Protein AF-A0AAU9TNS0-F1 (afdb_monomer_lite)

Secondary structure (DSSP, 8-state):
---------------GGGGTTS-----TTSGGG-HHHHHHHS-----HHHHHHHHHHH---B--S-EEEEEETTEEEEEESSB-HHHHHHHHHHHHHHH-S-HHHHHHTS-HHHHHHHHHHHHHTTB---S---SSPPPTT-B-HHHHHHHTGGG--

Organism: Euphydryas editha (NCBI:txid104508)

Radius of gyration: 22.91 Å; chains: 1; bounding box: 41×32×72 Å

Sequence (157 aa):
MYVCISISLVLGEVDEATREVFGLTLDERQWASVPAIANCVAYQGFDPLRVLAEFMRRGVTQPSETYKTVTIGDSTMEVCEGTEPKSDLLFLLTVFITRGNNVAKILLKCDTAVRDIISRKCSQYGISTSDKQRAGPLGPSVITLARLSQAFAPATA

InterPro domains:
  IPR009522 Nucleocapsid, Phlebovirus/Tenuivirus [PF05733] (19-156)

Foldseek 3Di:
DDDDDDPDDDPDDDDPVVVVVPPPPCPPDCCVVDVVNCVVPPPPAADLVLQVVLLVVLLPFPDDPDWDWDDDANDIDIAGPTRDSVSLLVLLLVCCVRPNFQLVVSLVPDDPVSSVSSVVSCVSSVADNDPDPDPDGDPRNHHTSVSSCVSCVVVVD

pLDDT: mean 70.68, std 19.91, range [26.5, 91.06]

Structure (mmCIF, N/CA/C/O backbone):
data_AF-A0AAU9TNS0-F1
#
_entry.id   AF-A0AAU9TNS0-F1
#
loop_
_atom_site.group_PDB
_atom_site.id
_atom_site.type_symbol
_atom_site.label_atom_id
_atom_site.label_alt_id
_atom_site.label_comp_id
_atom_site.label_asym_id
_atom_site.label_entity_id
_atom_site.label_seq_id
_atom_site.pdbx_PDB_ins_code
_atom_site.Cartn_x
_atom_site.Cartn_y
_atom_site.Cartn_z
_atom_site.occupancy
_atom_site.B_iso_or_equiv
_atom_site.auth_seq_id
_atom_site.auth_comp_id
_atom_site.auth_asym_id
_atom_site.auth_atom_id
_atom_site.pdbx_PDB_model_num
ATOM 1 N N . MET A 1 1 ? 10.970 17.932 -20.988 1.00 30.14 1 MET A N 1
ATOM 2 C CA . MET A 1 1 ? 9.790 17.908 -21.878 1.00 30.14 1 MET A CA 1
ATOM 3 C C . MET A 1 1 ? 10.001 16.740 -22.828 1.00 30.14 1 MET A C 1
ATOM 5 O O . MET A 1 1 ? 10.902 16.827 -23.646 1.00 30.14 1 MET A O 1
ATOM 9 N N . TYR A 1 2 ? 9.319 15.607 -22.639 1.00 30.59 2 TYR A N 1
ATOM 10 C CA . TYR A 1 2 ? 9.522 14.430 -23.494 1.00 30.59 2 TYR A CA 1
ATOM 11 C C . TYR A 1 2 ? 8.391 14.351 -24.515 1.00 30.59 2 TYR A C 1
ATOM 13 O O . TYR A 1 2 ? 7.223 14.238 -24.148 1.00 30.59 2 TYR A O 1
ATOM 21 N N . VAL A 1 3 ? 8.760 14.477 -25.787 1.00 26.50 3 VAL A N 1
ATOM 22 C CA . VAL A 1 3 ? 7.861 14.367 -26.936 1.00 26.50 3 VAL A CA 1
ATOM 23 C C . VAL A 1 3 ? 7.603 12.883 -27.185 1.00 26.50 3 VAL A C 1
ATOM 25 O O . VAL A 1 3 ? 8.532 12.118 -27.433 1.00 26.50 3 VAL A O 1
ATOM 28 N N . CYS A 1 4 ? 6.342 12.469 -27.088 1.00 27.00 4 CYS A N 1
ATOM 29 C CA . CYS A 1 4 ? 5.906 11.132 -27.472 1.00 27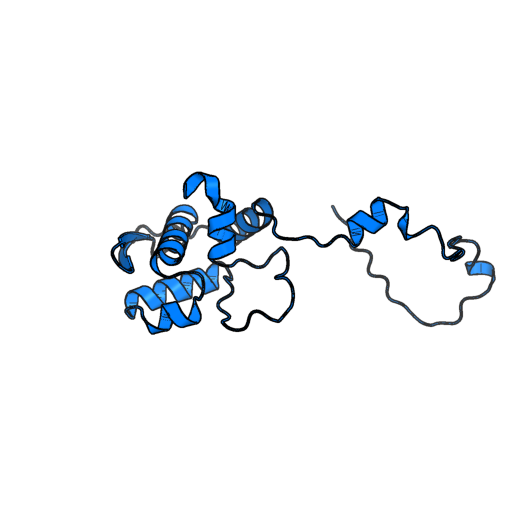.00 4 CYS A CA 1
ATOM 30 C C . CYS A 1 4 ? 5.703 11.120 -28.992 1.00 27.00 4 CYS A C 1
ATOM 32 O O . CYS A 1 4 ? 4.752 11.716 -29.494 1.00 27.00 4 CYS A O 1
ATOM 34 N N . ILE A 1 5 ? 6.613 10.486 -29.733 1.00 34.12 5 ILE A N 1
ATOM 35 C CA . ILE A 1 5 ? 6.441 10.281 -31.174 1.00 34.12 5 ILE A CA 1
ATOM 36 C C . ILE A 1 5 ? 5.482 9.100 -31.351 1.00 34.12 5 ILE A C 1
ATOM 38 O O . ILE A 1 5 ? 5.840 7.953 -31.094 1.00 34.12 5 ILE A O 1
ATOM 42 N N . SER A 1 6 ? 4.248 9.389 -31.764 1.00 31.61 6 SER A N 1
ATOM 43 C CA . SER A 1 6 ? 3.282 8.373 -32.189 1.00 31.61 6 SER A CA 1
ATOM 44 C C . SER A 1 6 ? 3.528 8.058 -33.663 1.00 31.61 6 SER A C 1
ATOM 46 O O . SER A 1 6 ? 3.165 8.848 -34.531 1.00 31.61 6 SER A O 1
ATOM 48 N N . ILE A 1 7 ? 4.158 6.921 -33.959 1.00 41.69 7 ILE A N 1
ATOM 49 C CA . ILE A 1 7 ? 4.277 6.430 -35.337 1.00 41.69 7 ILE A CA 1
ATOM 50 C C . ILE A 1 7 ? 2.916 5.848 -35.730 1.00 41.69 7 ILE A C 1
ATOM 52 O O . ILE A 1 7 ? 2.568 4.731 -35.353 1.00 41.69 7 ILE A O 1
ATOM 56 N N . SER A 1 8 ? 2.124 6.635 -36.458 1.00 35.03 8 SER A N 1
ATOM 57 C CA . SER A 1 8 ? 0.941 6.138 -37.161 1.00 35.03 8 SER A CA 1
ATOM 58 C C . SER A 1 8 ? 1.407 5.524 -38.477 1.00 35.03 8 SER A C 1
ATOM 60 O O . SER A 1 8 ? 1.842 6.240 -39.375 1.00 35.03 8 SER A O 1
ATOM 62 N N . LEU A 1 9 ? 1.367 4.195 -38.574 1.00 37.00 9 LEU A N 1
ATOM 63 C CA . LEU A 1 9 ? 1.713 3.468 -39.792 1.00 37.00 9 LEU A CA 1
ATOM 64 C C . LEU A 1 9 ? 0.560 3.616 -40.802 1.00 37.00 9 LEU A C 1
ATOM 66 O O . LEU A 1 9 ? -0.388 2.834 -40.796 1.00 37.00 9 LEU A O 1
ATOM 70 N N . VAL A 1 10 ? 0.607 4.656 -41.636 1.00 36.97 10 VAL A N 1
ATOM 71 C CA . VAL A 1 10 ? -0.271 4.781 -42.807 1.00 36.97 10 VAL A CA 1
ATOM 72 C C . VAL A 1 10 ? 0.359 3.964 -43.933 1.00 36.97 10 VAL A C 1
ATOM 74 O O . VAL A 1 10 ? 1.407 4.329 -44.458 1.00 36.97 10 VAL A O 1
ATOM 77 N N . LEU A 1 11 ? -0.262 2.834 -44.280 1.00 40.28 11 LEU A N 1
ATOM 78 C CA . LEU A 1 11 ? 0.072 2.046 -45.469 1.00 40.28 11 LEU A CA 1
ATOM 79 C C . LEU A 1 11 ? -0.456 2.780 -46.710 1.00 40.28 11 LEU A C 1
ATOM 81 O O . LEU A 1 11 ? -1.557 2.511 -47.181 1.00 40.28 11 LEU A O 1
ATOM 85 N N . GLY A 1 12 ? 0.317 3.748 -47.194 1.00 36.00 12 GLY A N 1
ATOM 86 C CA . GLY A 1 12 ? 0.167 4.352 -48.515 1.00 36.00 12 GLY A CA 1
ATOM 87 C C . GLY A 1 12 ? 1.484 4.195 -49.264 1.00 36.00 12 GLY A C 1
ATOM 88 O O . GLY A 1 12 ? 2.537 4.431 -48.678 1.00 36.00 12 GLY A O 1
ATOM 89 N N . GLU A 1 13 ? 1.417 3.725 -50.508 1.00 45.97 13 GLU A N 1
ATOM 90 C CA . GLU A 1 13 ? 2.555 3.429 -51.387 1.00 45.97 13 GLU A CA 1
ATOM 91 C C . GLU A 1 13 ? 3.613 4.545 -51.350 1.00 45.97 13 GLU A C 1
ATOM 93 O O . GLU A 1 13 ? 3.339 5.695 -51.692 1.00 45.97 13 GLU A O 1
ATOM 98 N N . VAL A 1 14 ? 4.819 4.209 -50.884 1.00 44.34 14 VAL A N 1
ATOM 99 C CA . VAL A 1 14 ? 5.923 5.163 -50.742 1.00 44.34 14 VAL A CA 1
ATOM 100 C C . VAL A 1 14 ? 6.766 5.128 -52.014 1.00 44.34 14 VAL A C 1
ATOM 102 O O . VAL A 1 14 ? 7.438 4.135 -52.289 1.00 44.34 14 VAL A O 1
ATOM 105 N N . ASP A 1 15 ? 6.709 6.230 -52.761 1.00 43.44 15 ASP A N 1
ATOM 106 C CA . ASP A 1 15 ? 7.542 6.548 -53.922 1.00 43.44 15 ASP A CA 1
ATOM 107 C C . ASP A 1 15 ? 9.042 6.466 -53.578 1.00 43.44 15 ASP A C 1
ATOM 109 O O . ASP A 1 15 ? 9.479 6.857 -52.487 1.00 43.44 15 ASP A O 1
ATOM 113 N N . GLU A 1 16 ? 9.827 5.945 -54.520 1.00 43.41 16 GLU A N 1
ATOM 114 C CA . GLU A 1 16 ? 11.218 5.503 -54.367 1.00 43.41 16 GLU A CA 1
ATOM 115 C C . GLU A 1 16 ? 12.168 6.660 -53.991 1.00 43.41 16 GLU A C 1
ATOM 117 O O . GLU A 1 16 ? 13.176 6.446 -53.317 1.00 43.41 16 GLU A O 1
ATOM 122 N N . ALA A 1 17 ? 11.774 7.906 -54.279 1.00 44.97 17 ALA A N 1
ATOM 123 C CA . ALA A 1 17 ? 12.472 9.125 -53.864 1.00 44.97 17 ALA A CA 1
ATOM 124 C C . ALA A 1 17 ? 12.400 9.414 -52.346 1.00 44.97 17 ALA A C 1
ATOM 126 O O . ALA A 1 17 ? 13.257 10.104 -51.796 1.00 44.97 17 ALA A O 1
ATOM 127 N N . THR A 1 18 ? 11.419 8.858 -51.626 1.00 45.69 18 THR A N 1
ATOM 128 C CA . THR A 1 18 ? 11.277 9.037 -50.163 1.00 45.69 18 THR A CA 1
ATOM 129 C C . THR A 1 18 ? 12.184 8.090 -49.368 1.00 45.69 18 THR A C 1
ATOM 131 O O . THR A 1 18 ? 12.346 8.227 -48.152 1.00 45.69 18 THR A O 1
ATOM 134 N N . ARG A 1 19 ? 12.782 7.107 -50.051 1.00 40.78 19 ARG A N 1
ATOM 135 C CA . ARG A 1 19 ? 13.572 6.029 -49.451 1.00 40.78 19 ARG A CA 1
ATOM 136 C C . ARG A 1 19 ? 14.975 6.476 -49.025 1.00 40.78 19 ARG A C 1
ATOM 138 O O . ARG A 1 19 ? 15.555 5.851 -48.147 1.00 40.78 19 ARG A O 1
ATOM 145 N N . GLU A 1 20 ? 15.487 7.582 -49.569 1.00 37.97 20 GLU A N 1
ATOM 146 C CA . GLU A 1 20 ? 16.807 8.125 -49.202 1.00 37.97 20 GLU A CA 1
ATOM 147 C C . GLU A 1 20 ? 16.799 8.995 -47.932 1.00 37.97 20 GLU A C 1
ATOM 149 O O . GLU A 1 20 ? 17.831 9.129 -47.279 1.00 37.97 20 GLU A O 1
ATOM 154 N N . VAL A 1 21 ? 15.649 9.541 -47.512 1.00 44.16 21 VAL A N 1
ATOM 155 C CA . VAL A 1 21 ? 15.564 10.342 -46.268 1.00 44.16 21 VAL A CA 1
ATOM 156 C C . VAL A 1 21 ? 15.471 9.446 -45.026 1.00 44.16 21 VAL A C 1
ATOM 158 O O . VAL A 1 21 ? 15.934 9.811 -43.947 1.00 44.16 21 VAL A O 1
ATOM 161 N N . PHE A 1 22 ? 14.951 8.229 -45.187 1.00 40.50 22 PHE A N 1
ATOM 162 C CA . PHE A 1 22 ? 14.957 7.186 -44.165 1.00 40.50 22 PHE A CA 1
ATOM 163 C C . PHE A 1 22 ? 15.978 6.115 -44.539 1.00 40.50 22 PHE A C 1
ATOM 165 O O . PHE A 1 22 ? 15.620 4.976 -44.827 1.00 40.50 22 PHE A O 1
ATOM 172 N N . GLY A 1 23 ? 17.261 6.484 -44.512 1.00 38.19 23 GLY A N 1
ATOM 173 C CA . GLY A 1 23 ? 18.402 5.569 -44.611 1.00 38.19 23 GLY A CA 1
ATOM 174 C C . GLY A 1 23 ? 18.511 4.607 -43.419 1.00 38.19 23 GLY A C 1
ATOM 175 O O . GLY A 1 23 ? 19.546 4.520 -42.770 1.00 38.19 23 GLY A O 1
ATOM 176 N N . LEU A 1 24 ? 17.429 3.896 -43.109 1.00 39.03 24 LEU A N 1
ATOM 177 C CA . LEU A 1 24 ? 17.416 2.678 -42.317 1.00 39.03 24 LEU A CA 1
ATOM 178 C C . LEU A 1 24 ? 17.196 1.533 -43.302 1.00 39.03 24 LEU A C 1
ATOM 180 O O . LEU A 1 24 ? 16.133 0.916 -43.363 1.00 39.03 24 LEU A O 1
ATOM 184 N N . THR A 1 25 ? 18.217 1.265 -44.110 1.00 41.06 25 THR A N 1
ATOM 185 C CA . THR A 1 25 ? 18.372 -0.051 -44.716 1.00 41.06 25 THR A CA 1
ATOM 186 C C . THR A 1 25 ? 18.424 -1.052 -43.565 1.00 41.06 25 THR A C 1
ATOM 188 O O . THR A 1 25 ? 19.340 -1.042 -42.743 1.00 41.06 25 THR A O 1
ATOM 191 N N . LEU A 1 26 ? 17.364 -1.853 -43.455 1.00 43.78 26 LEU A N 1
ATOM 192 C CA . LEU A 1 26 ? 17.229 -2.984 -42.541 1.00 43.78 26 LEU A CA 1
ATOM 193 C C . LEU A 1 26 ? 18.263 -4.050 -42.922 1.00 43.78 26 LEU A C 1
ATOM 195 O O . LEU A 1 26 ? 17.935 -5.066 -43.521 1.00 43.78 26 LEU A O 1
ATOM 199 N N . ASP A 1 27 ? 19.527 -3.793 -42.606 1.00 46.88 27 ASP A N 1
ATOM 200 C CA . ASP A 1 27 ? 20.556 -4.819 -42.591 1.00 46.88 27 ASP A CA 1
ATOM 201 C C . ASP A 1 27 ? 20.449 -5.530 -41.229 1.00 46.88 27 ASP A C 1
ATOM 203 O O . ASP A 1 27 ? 20.721 -4.972 -40.159 1.00 46.88 27 ASP A O 1
ATOM 207 N N . GLU A 1 28 ? 19.904 -6.744 -41.258 1.00 50.00 28 GLU A N 1
ATOM 208 C CA . GLU A 1 28 ? 19.261 -7.466 -40.148 1.00 50.00 28 GLU A CA 1
ATOM 209 C C . GLU A 1 28 ? 20.204 -7.969 -39.030 1.00 50.00 28 GLU A C 1
ATOM 211 O O . GLU A 1 28 ? 19.890 -8.931 -38.331 1.00 50.00 28 GLU A O 1
ATOM 216 N N . ARG A 1 29 ? 21.372 -7.353 -38.796 1.00 45.75 29 ARG A N 1
ATOM 217 C CA . ARG A 1 29 ? 22.349 -7.862 -37.803 1.00 45.75 29 ARG A CA 1
ATOM 218 C C . ARG A 1 29 ? 22.849 -6.886 -36.739 1.00 45.75 29 ARG A C 1
ATOM 220 O O . ARG A 1 29 ? 23.585 -7.321 -35.860 1.00 45.75 29 ARG A O 1
ATOM 227 N N . GLN A 1 30 ? 22.442 -5.614 -36.742 1.00 47.81 30 GLN A N 1
ATOM 228 C CA . GLN A 1 30 ? 22.995 -4.614 -35.802 1.00 47.81 30 GLN A CA 1
ATOM 229 C C . GLN A 1 30 ? 22.003 -4.024 -34.786 1.00 47.81 30 GLN A C 1
ATOM 231 O O . GLN A 1 30 ? 22.399 -3.276 -33.894 1.00 47.81 30 GLN A O 1
ATOM 236 N N . TRP A 1 31 ? 20.721 -4.394 -34.837 1.00 45.06 31 TRP A N 1
ATOM 237 C CA . TRP A 1 31 ? 19.718 -3.856 -33.906 1.00 45.06 31 TRP A CA 1
ATOM 238 C C . TRP A 1 31 ? 19.953 -4.299 -32.454 1.00 45.06 31 TRP A C 1
ATOM 240 O O . TRP A 1 31 ? 19.711 -3.535 -31.521 1.00 45.06 31 TRP A O 1
ATOM 250 N N . ALA A 1 32 ? 20.493 -5.506 -32.259 1.00 49.66 32 ALA A N 1
ATOM 251 C CA . ALA A 1 32 ? 20.810 -6.046 -30.938 1.00 49.66 32 ALA A CA 1
ATOM 252 C C . ALA A 1 32 ? 22.011 -5.355 -30.256 1.00 49.66 32 ALA A C 1
ATOM 254 O O . ALA A 1 32 ? 22.159 -5.465 -29.042 1.00 49.66 32 ALA A O 1
ATOM 255 N N . SER A 1 33 ? 22.859 -4.636 -31.006 1.00 50.84 33 SER A N 1
ATOM 256 C CA . SER A 1 33 ? 24.078 -3.994 -30.490 1.00 50.84 33 SER A CA 1
ATOM 257 C C . SER A 1 33 ? 23.931 -2.501 -30.201 1.00 50.84 33 SER A C 1
ATOM 259 O O . SER A 1 33 ? 24.929 -1.861 -29.889 1.00 50.84 33 SER A O 1
ATOM 261 N N . VAL A 1 34 ? 22.725 -1.926 -30.298 1.00 56.38 34 VAL A N 1
ATOM 262 C CA . VAL A 1 34 ? 22.479 -0.517 -29.957 1.00 56.38 34 VAL A CA 1
ATOM 263 C C . VAL A 1 34 ? 22.012 -0.439 -28.498 1.00 56.38 34 VAL A C 1
ATOM 265 O O . VAL A 1 34 ? 20.849 -0.745 -28.219 1.00 56.38 34 VAL A O 1
ATOM 268 N N . PRO A 1 35 ? 22.854 0.010 -27.545 1.00 56.88 35 PRO A N 1
ATOM 269 C CA . PRO A 1 35 ? 22.480 0.081 -26.130 1.00 56.88 35 PRO A CA 1
ATOM 270 C C . PRO A 1 35 ? 21.241 0.952 -25.884 1.00 56.88 35 PRO A C 1
ATOM 272 O O . PRO A 1 35 ? 20.494 0.715 -24.941 1.00 56.88 35 PRO A O 1
ATOM 275 N N . ALA A 1 36 ? 20.980 1.932 -26.757 1.00 54.19 36 ALA A N 1
ATOM 276 C CA . ALA A 1 36 ? 19.774 2.753 -26.703 1.00 54.19 36 ALA A CA 1
ATOM 277 C C . ALA A 1 36 ? 18.497 1.941 -26.981 1.00 54.19 36 ALA A C 1
ATOM 279 O O . ALA A 1 36 ? 17.524 2.093 -26.253 1.00 54.19 36 ALA A O 1
ATOM 280 N N . ILE A 1 37 ? 18.509 1.031 -27.962 1.00 55.53 37 ILE A N 1
ATOM 281 C CA . ILE A 1 37 ? 17.357 0.171 -28.272 1.00 55.53 37 ILE A CA 1
ATOM 282 C C . ILE A 1 37 ? 17.166 -0.854 -27.158 1.00 55.53 37 ILE A C 1
ATOM 284 O O . ILE A 1 37 ? 16.048 -1.013 -26.676 1.00 55.53 37 ILE A O 1
ATOM 288 N N . ALA A 1 38 ? 18.257 -1.471 -26.688 1.00 54.25 38 ALA A N 1
ATOM 289 C CA . ALA A 1 38 ? 18.228 -2.371 -25.539 1.00 54.25 38 ALA A CA 1
ATOM 290 C C . ALA A 1 38 ? 17.637 -1.685 -24.294 1.00 54.25 38 ALA A C 1
ATOM 292 O O . ALA A 1 38 ? 16.797 -2.276 -23.630 1.00 54.25 38 ALA A O 1
ATOM 293 N N . ASN A 1 39 ? 17.979 -0.419 -24.027 1.00 56.91 39 ASN A N 1
ATOM 294 C CA . ASN A 1 39 ? 17.372 0.373 -22.951 1.00 56.91 39 ASN A CA 1
ATOM 295 C C . ASN A 1 39 ? 15.895 0.729 -23.209 1.00 56.91 39 ASN A C 1
ATOM 297 O O . ASN A 1 39 ? 15.118 0.811 -22.260 1.00 56.91 39 ASN A O 1
ATOM 301 N N . CYS A 1 40 ? 15.487 0.928 -24.466 1.00 49.44 40 CYS A N 1
ATOM 302 C CA . CYS A 1 40 ? 14.093 1.211 -24.826 1.00 49.44 40 CYS A CA 1
ATOM 303 C C . CYS A 1 40 ? 13.174 -0.013 -24.706 1.00 49.44 40 CYS A C 1
ATOM 305 O O . CYS A 1 40 ? 11.997 0.152 -24.392 1.00 49.44 40 CYS A O 1
ATOM 307 N N . VAL A 1 41 ? 13.692 -1.222 -24.948 1.00 53.88 41 VAL A N 1
ATOM 308 C CA . VAL A 1 41 ? 12.926 -2.483 -24.863 1.00 53.88 41 VAL A CA 1
ATOM 309 C C . VAL A 1 41 ? 13.219 -3.284 -23.595 1.00 53.88 41 VAL A C 1
ATOM 311 O O . VAL A 1 41 ? 12.615 -4.337 -23.379 1.00 53.88 41 VAL A O 1
ATOM 314 N N . ALA A 1 42 ? 14.138 -2.804 -22.752 1.00 56.53 42 ALA A N 1
ATOM 315 C CA . ALA A 1 42 ? 14.474 -3.440 -21.490 1.00 56.53 42 ALA A CA 1
ATOM 316 C C . ALA A 1 42 ? 13.222 -3.584 -20.628 1.00 56.53 42 ALA A C 1
ATOM 318 O O . ALA A 1 42 ? 12.421 -2.657 -20.475 1.00 56.53 42 ALA A O 1
ATOM 319 N N . TYR A 1 43 ? 13.086 -4.756 -20.012 1.00 60.16 43 TYR A N 1
ATOM 320 C CA . TYR A 1 43 ? 12.067 -4.980 -19.006 1.00 60.16 43 TYR A CA 1
ATOM 321 C C . TYR A 1 43 ? 12.287 -4.010 -17.837 1.00 60.16 43 TYR A C 1
ATOM 323 O O . TYR A 1 43 ? 13.181 -4.190 -17.010 1.00 60.16 43 TYR A O 1
ATOM 331 N N . GLN A 1 44 ? 11.460 -2.968 -17.770 1.00 63.28 44 GLN A N 1
ATOM 332 C CA . GLN A 1 44 ? 11.395 -2.078 -16.618 1.00 63.28 44 GLN A CA 1
ATOM 333 C C . GLN A 1 44 ? 10.657 -2.820 -15.505 1.00 63.28 44 GLN A C 1
ATOM 335 O O . GLN A 1 44 ? 9.426 -2.849 -15.463 1.00 63.28 44 GLN A O 1
ATOM 340 N N . GLY A 1 45 ? 11.433 -3.492 -14.655 1.00 68.50 45 GLY A N 1
ATOM 341 C CA . GLY A 1 45 ? 10.936 -4.215 -13.494 1.00 68.50 45 GLY A CA 1
ATOM 342 C C . GLY A 1 45 ? 10.360 -3.299 -12.411 1.00 68.50 45 GLY A C 1
ATOM 343 O O . GLY A 1 45 ? 9.823 -2.221 -12.666 1.00 68.50 45 GLY A O 1
ATOM 344 N N . PHE A 1 46 ? 10.433 -3.755 -11.164 1.00 77.69 46 PHE A N 1
ATOM 345 C CA . PHE A 1 46 ? 10.033 -2.941 -10.022 1.00 77.69 46 PHE A CA 1
ATOM 346 C C . PHE A 1 46 ? 11.018 -1.781 -9.814 1.00 77.69 46 PHE A C 1
ATOM 348 O O . PHE A 1 46 ? 12.218 -2.006 -9.697 1.00 77.69 46 PHE A O 1
ATOM 355 N N . ASP A 1 47 ? 10.486 -0.561 -9.734 1.00 80.50 47 ASP A N 1
ATOM 356 C CA . ASP A 1 47 ? 11.222 0.651 -9.377 1.00 80.50 47 ASP A CA 1
ATOM 357 C C . ASP A 1 47 ? 10.617 1.231 -8.079 1.00 80.50 47 ASP A C 1
ATOM 359 O O . ASP A 1 47 ? 9.486 1.738 -8.106 1.00 80.50 47 ASP A O 1
ATOM 363 N N . PRO A 1 48 ? 11.324 1.143 -6.934 1.00 79.31 48 PRO A N 1
ATOM 364 C CA . PRO A 1 48 ? 10.807 1.596 -5.644 1.00 79.31 48 PRO A CA 1
ATOM 365 C C . PRO A 1 48 ? 10.572 3.109 -5.601 1.00 79.31 48 PRO A C 1
ATOM 367 O O . PRO A 1 48 ? 9.592 3.554 -5.000 1.00 79.31 48 PRO A O 1
ATOM 370 N N . LEU A 1 49 ? 11.413 3.902 -6.276 1.00 82.50 49 LEU A N 1
ATOM 371 C CA . LEU A 1 49 ? 11.273 5.358 -6.313 1.00 82.50 49 LEU A CA 1
ATOM 372 C C . LEU A 1 49 ? 10.029 5.755 -7.099 1.00 82.50 49 LEU A C 1
ATOM 374 O O . LEU A 1 49 ? 9.286 6.638 -6.676 1.00 82.50 49 LEU A O 1
ATOM 378 N N . ARG A 1 50 ? 9.755 5.067 -8.211 1.00 84.06 50 ARG A N 1
ATOM 379 C CA . ARG A 1 50 ? 8.554 5.314 -9.015 1.00 84.06 50 ARG A CA 1
ATOM 380 C C . ARG A 1 50 ? 7.273 4.938 -8.278 1.00 84.06 50 ARG A C 1
ATOM 382 O O . ARG A 1 50 ? 6.287 5.666 -8.375 1.00 84.06 50 ARG A O 1
ATOM 389 N N . VAL A 1 51 ? 7.276 3.833 -7.531 1.00 84.19 51 VAL A N 1
ATOM 390 C CA . VAL A 1 51 ? 6.124 3.430 -6.707 1.00 84.19 51 VAL A CA 1
ATOM 391 C C . VAL A 1 51 ? 5.870 4.440 -5.591 1.00 84.19 51 VAL A C 1
ATOM 393 O O . VAL A 1 51 ? 4.724 4.847 -5.400 1.00 84.19 51 VAL A O 1
ATOM 396 N N . LEU A 1 52 ? 6.920 4.894 -4.902 1.00 84.69 52 LEU A N 1
ATOM 397 C CA . LEU A 1 52 ? 6.806 5.920 -3.869 1.0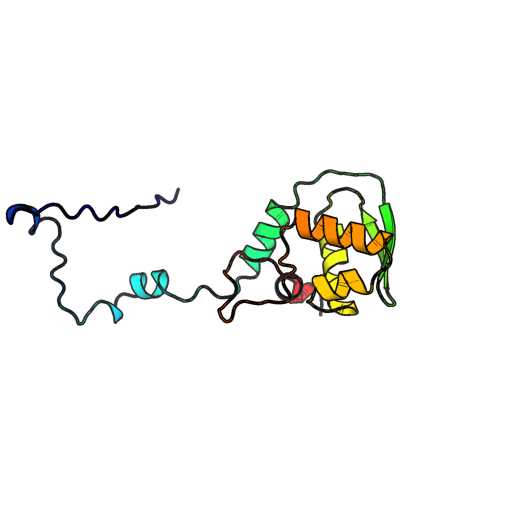0 84.69 52 LEU A CA 1
ATOM 398 C C . LEU A 1 52 ? 6.336 7.264 -4.443 1.00 84.69 52 LEU A C 1
ATOM 400 O O . LEU A 1 52 ? 5.415 7.876 -3.907 1.00 84.69 52 LEU A O 1
ATOM 404 N N . ALA A 1 53 ? 6.919 7.708 -5.555 1.00 84.94 53 ALA A N 1
ATOM 405 C CA . ALA A 1 53 ? 6.514 8.942 -6.217 1.00 84.94 53 ALA A CA 1
ATOM 406 C C . ALA A 1 53 ? 5.036 8.898 -6.627 1.00 84.94 53 ALA A C 1
ATOM 408 O O . ALA A 1 53 ? 4.303 9.852 -6.383 1.00 84.94 53 ALA A O 1
ATOM 409 N N . GLU A 1 54 ? 4.572 7.777 -7.186 1.00 87.50 54 GLU A N 1
ATOM 410 C CA . GLU A 1 54 ? 3.168 7.604 -7.560 1.00 87.50 54 GLU A CA 1
ATOM 411 C C . GLU A 1 54 ? 2.241 7.549 -6.335 1.00 87.50 54 GLU A C 1
ATOM 413 O O . GLU A 1 54 ? 1.150 8.119 -6.373 1.00 87.50 54 GLU A O 1
ATOM 418 N N . PHE A 1 55 ? 2.676 6.926 -5.235 1.00 87.56 55 PHE A N 1
ATOM 419 C CA . PHE A 1 55 ? 1.947 6.935 -3.966 1.00 87.56 55 PHE A CA 1
ATOM 420 C C . PHE A 1 55 ? 1.774 8.364 -3.436 1.00 87.56 55 PHE A C 1
ATOM 422 O O . PHE A 1 55 ? 0.649 8.802 -3.199 1.00 87.56 55 PHE A O 1
ATOM 429 N N . MET A 1 56 ? 2.867 9.126 -3.343 1.00 86.75 56 MET A N 1
ATOM 430 C CA . MET A 1 56 ? 2.841 10.519 -2.884 1.00 86.75 56 MET A CA 1
ATOM 431 C C . MET A 1 56 ? 2.022 11.416 -3.816 1.00 86.75 56 MET A C 1
ATOM 433 O O . MET A 1 56 ? 1.277 12.269 -3.346 1.00 86.75 56 MET A O 1
ATOM 437 N N . ARG A 1 57 ? 2.098 11.195 -5.136 1.00 86.81 57 ARG A N 1
ATOM 438 C CA . ARG A 1 57 ? 1.315 11.939 -6.134 1.00 86.81 57 ARG A CA 1
ATOM 439 C C . ARG A 1 57 ? -0.192 11.727 -5.965 1.00 86.81 57 ARG A C 1
ATOM 441 O O . ARG A 1 57 ? -0.964 12.653 -6.196 1.00 86.81 57 ARG A O 1
ATOM 448 N N . ARG A 1 58 ? -0.619 10.511 -5.610 1.00 87.62 58 ARG A N 1
ATOM 449 C CA . ARG A 1 58 ? -2.036 10.170 -5.370 1.00 87.62 58 ARG A CA 1
ATOM 450 C C . ARG A 1 58 ? -2.515 10.595 -3.983 1.00 87.62 58 ARG A C 1
ATOM 452 O O . ARG A 1 58 ? -3.699 10.869 -3.803 1.00 87.62 58 ARG A O 1
ATOM 459 N N . GLY A 1 59 ? -1.598 10.701 -3.028 1.00 83.19 59 GLY A N 1
ATOM 460 C CA . GLY A 1 59 ? -1.831 11.225 -1.689 1.00 83.19 59 GLY A CA 1
ATOM 461 C C . GLY A 1 59 ? -1.940 12.749 -1.650 1.00 83.19 59 GLY A C 1
ATOM 462 O O . GLY A 1 59 ? -1.217 13.391 -0.895 1.00 83.19 59 GLY A O 1
ATOM 463 N N . VAL A 1 60 ? -2.817 13.346 -2.466 1.00 76.88 60 VAL A N 1
ATOM 464 C CA . VAL A 1 60 ? -3.104 14.784 -2.368 1.00 76.88 60 VAL A CA 1
ATOM 465 C C . VAL A 1 60 ? -3.695 15.046 -0.988 1.00 76.88 60 VAL A C 1
ATOM 467 O O . VAL A 1 60 ? -4.793 14.578 -0.686 1.00 76.88 60 VAL A O 1
ATOM 470 N N . THR A 1 61 ? -2.942 15.752 -0.145 1.00 70.56 61 THR A N 1
ATOM 471 C CA . THR A 1 61 ? -3.298 15.975 1.254 1.00 70.56 61 THR A CA 1
ATOM 472 C C . THR A 1 61 ? -4.658 16.657 1.349 1.00 70.56 61 THR A C 1
ATOM 474 O O . THR A 1 61 ? -4.845 17.781 0.887 1.00 70.56 61 THR A O 1
ATOM 477 N N . GLN A 1 62 ? -5.597 15.966 1.979 1.00 68.69 62 GLN A N 1
ATOM 478 C CA . GLN A 1 62 ? -6.846 16.527 2.471 1.00 68.69 62 GLN A CA 1
ATOM 479 C C . GLN A 1 62 ? -6.741 16.431 3.985 1.00 68.69 62 GLN A C 1
ATOM 481 O O . GLN A 1 62 ? -7.079 15.381 4.542 1.00 68.69 62 GLN A O 1
ATOM 486 N N . PRO A 1 63 ? -6.154 17.453 4.631 1.00 62.59 63 PRO A N 1
ATOM 487 C CA . PRO A 1 63 ? -5.920 17.399 6.058 1.00 62.59 63 PRO A CA 1
ATOM 488 C C . PRO A 1 63 ? -7.270 17.263 6.759 1.00 62.59 63 PRO A C 1
ATOM 490 O O . PRO A 1 63 ? -8.202 18.024 6.505 1.00 62.59 63 PRO A O 1
ATOM 493 N N . SER A 1 64 ? -7.373 16.251 7.610 1.00 73.69 64 SER A N 1
ATOM 494 C CA . SER A 1 64 ? -8.469 16.088 8.551 1.00 73.69 64 SER A CA 1
ATOM 495 C C . SER A 1 64 ? -7.852 16.036 9.936 1.00 73.69 64 SER A C 1
ATOM 497 O O . SER A 1 64 ? -6.852 15.352 10.145 1.00 73.69 64 SER A O 1
ATOM 499 N N . GLU A 1 65 ? -8.448 16.754 10.879 1.00 74.44 65 GLU A N 1
ATOM 500 C CA . GLU A 1 65 ? -8.071 16.678 12.292 1.00 74.44 65 GLU A CA 1
ATOM 501 C C . GLU A 1 65 ? -8.665 15.434 12.972 1.00 74.44 65 GLU A C 1
ATOM 503 O O . GLU A 1 65 ? -8.443 15.195 14.156 1.00 74.44 65 GLU A O 1
ATOM 508 N N . THR A 1 66 ? -9.433 14.626 12.234 1.00 82.31 66 THR A N 1
ATOM 509 C CA . THR A 1 66 ? -10.110 13.447 12.761 1.00 82.31 66 THR A CA 1
ATOM 510 C C . THR A 1 66 ? -9.256 12.201 12.560 1.00 82.31 66 THR A C 1
ATOM 512 O O . THR A 1 66 ? -8.948 11.795 11.435 1.00 82.31 66 THR A O 1
ATOM 515 N N . TYR A 1 67 ? -8.911 11.571 13.680 1.00 83.75 67 TYR A N 1
ATOM 516 C CA . TYR A 1 67 ? -8.212 10.295 13.729 1.00 83.75 67 TYR A CA 1
ATOM 517 C C . TYR A 1 67 ? -9.146 9.220 14.261 1.00 83.75 67 TYR A C 1
ATOM 519 O O . TYR A 1 67 ? -9.975 9.462 15.140 1.00 83.75 67 TYR A O 1
ATOM 527 N N . LYS A 1 68 ? -8.991 8.014 13.727 1.00 85.69 68 LYS A N 1
ATOM 528 C CA . LYS A 1 68 ? -9.730 6.839 14.161 1.00 85.69 68 LYS A CA 1
ATOM 529 C C . LYS A 1 68 ? -8.763 5.765 14.617 1.00 85.69 68 LYS A C 1
ATOM 531 O O . LYS A 1 68 ? -7.863 5.376 13.875 1.00 85.69 68 LYS A O 1
ATOM 536 N N . THR A 1 69 ? -8.976 5.256 15.823 1.00 88.31 69 THR A N 1
ATOM 537 C CA . THR A 1 69 ? -8.245 4.095 16.325 1.00 88.31 69 THR A CA 1
ATOM 538 C C . THR A 1 69 ? -8.760 2.837 15.636 1.00 88.31 69 THR A C 1
ATOM 540 O O . THR A 1 69 ? -9.964 2.572 15.601 1.00 88.31 69 THR A O 1
ATOM 543 N N . VAL A 1 70 ? -7.844 2.072 15.056 1.00 86.00 70 VAL A N 1
ATOM 544 C CA . VAL A 1 70 ? -8.135 0.880 14.265 1.00 86.00 70 VAL A CA 1
ATOM 545 C C . VAL A 1 70 ? -7.245 -0.262 14.733 1.00 86.00 70 VAL A C 1
ATOM 547 O O . VAL A 1 70 ? -6.036 -0.090 14.880 1.00 86.00 70 VAL A O 1
ATOM 550 N N . THR A 1 71 ? -7.840 -1.440 14.908 1.00 87.69 71 THR A N 1
ATOM 551 C CA . THR A 1 71 ? -7.117 -2.677 15.212 1.00 87.69 71 THR A CA 1
ATOM 552 C C . THR A 1 71 ? -7.107 -3.586 13.983 1.00 87.69 71 THR A C 1
ATOM 554 O O . THR A 1 71 ? -8.153 -3.881 13.406 1.00 87.69 71 THR A O 1
ATOM 557 N N . ILE A 1 72 ? -5.921 -4.019 13.551 1.00 83.12 72 ILE A N 1
ATOM 558 C CA . ILE A 1 72 ? -5.715 -4.959 12.442 1.00 83.12 72 ILE A CA 1
ATOM 559 C C . ILE A 1 72 ? -4.788 -6.076 12.915 1.00 83.12 72 ILE A C 1
ATOM 561 O O . ILE A 1 72 ? -3.605 -5.852 13.172 1.00 83.12 72 ILE A O 1
ATOM 565 N N . GLY A 1 73 ? -5.325 -7.297 12.991 1.00 81.62 73 GLY A N 1
ATOM 566 C CA . GLY A 1 73 ? -4.607 -8.395 13.641 1.00 81.62 73 GLY A CA 1
ATOM 567 C C . GLY A 1 73 ? -4.360 -8.040 15.106 1.00 81.62 73 GLY A C 1
ATOM 568 O O . GLY A 1 73 ? -5.279 -7.578 15.774 1.00 81.62 73 GLY A O 1
ATOM 569 N N . ASP A 1 74 ? -3.115 -8.179 15.556 1.00 81.62 74 ASP A N 1
ATOM 570 C CA . ASP A 1 74 ? -2.710 -7.850 16.929 1.00 81.62 74 ASP A CA 1
ATOM 571 C C . ASP A 1 74 ? -2.197 -6.402 17.077 1.00 81.62 74 ASP A C 1
ATOM 573 O O . ASP A 1 74 ? -1.741 -5.998 18.144 1.00 81.62 74 ASP A O 1
ATOM 577 N N . SER A 1 75 ? -2.238 -5.601 16.005 1.00 80.94 75 SER A N 1
ATOM 578 C CA . SER A 1 75 ? -1.747 -4.217 15.993 1.00 80.94 75 SER A CA 1
ATOM 579 C C . SER A 1 75 ? -2.894 -3.219 16.111 1.00 80.94 75 SER A C 1
ATOM 581 O O . SER A 1 75 ? -3.878 -3.321 15.382 1.00 80.94 75 SER A O 1
ATOM 583 N N . THR A 1 76 ? -2.751 -2.220 16.984 1.00 86.38 76 THR A N 1
ATOM 584 C CA . THR A 1 76 ? -3.688 -1.090 17.104 1.00 86.38 76 THR A CA 1
ATOM 585 C C . THR A 1 76 ? -2.967 0.209 16.777 1.00 86.38 76 THR A C 1
ATOM 587 O O . THR A 1 76 ? -1.857 0.430 17.254 1.00 86.38 76 THR A O 1
ATOM 590 N N . MET A 1 77 ? -3.579 1.056 15.952 1.00 87.69 77 MET A N 1
ATOM 591 C CA . MET A 1 77 ? -2.987 2.321 15.520 1.00 87.69 77 MET A CA 1
ATOM 592 C C . MET A 1 77 ? -4.043 3.389 15.245 1.00 87.69 77 MET A C 1
ATOM 594 O O . MET A 1 77 ? -5.198 3.077 14.956 1.00 87.69 77 MET A O 1
ATOM 598 N N . GLU A 1 78 ? -3.637 4.653 15.308 1.00 86.88 78 GLU A N 1
ATOM 599 C CA . GLU A 1 78 ? -4.467 5.784 14.902 1.00 86.88 78 GLU A CA 1
ATOM 600 C C . GLU A 1 78 ? -4.266 6.079 13.417 1.00 86.88 78 GLU A C 1
ATOM 602 O O . GLU A 1 78 ? -3.141 6.201 12.930 1.00 86.88 78 GLU A O 1
ATOM 607 N N . VAL A 1 79 ? -5.374 6.174 12.689 1.00 85.44 79 VAL A N 1
ATOM 608 C CA . VAL A 1 79 ? -5.389 6.410 11.246 1.00 85.44 79 VAL A CA 1
ATOM 609 C C . VAL A 1 79 ? -6.141 7.700 10.977 1.00 85.44 79 VAL A C 1
ATOM 611 O O . VAL A 1 79 ? -7.263 7.871 11.458 1.00 85.44 79 VAL A O 1
ATOM 614 N N . CYS A 1 80 ? -5.546 8.598 10.193 1.00 83.94 80 CYS A N 1
ATOM 615 C CA . CYS A 1 80 ? -6.228 9.811 9.755 1.00 83.94 80 CYS A CA 1
ATOM 616 C C . CYS A 1 80 ? -7.421 9.448 8.848 1.00 83.94 80 CYS A C 1
ATOM 618 O O . CYS A 1 80 ? -7.281 8.706 7.864 1.00 83.94 80 CYS A O 1
ATOM 620 N N . GLU A 1 81 ? -8.609 9.976 9.162 1.00 81.12 81 GLU A N 1
ATOM 621 C CA . GLU A 1 81 ? -9.800 9.781 8.326 1.00 81.12 81 GLU A CA 1
ATOM 622 C C . GLU A 1 81 ? -9.713 10.550 6.999 1.00 81.12 81 GLU A C 1
ATOM 624 O O . GLU A 1 81 ? -10.287 10.117 5.993 1.00 81.12 81 GLU A O 1
ATOM 629 N N . GLY A 1 82 ? -8.967 11.660 7.000 1.00 80.69 82 GLY A N 1
ATOM 630 C CA . GLY A 1 82 ? -8.593 12.428 5.816 1.00 80.69 82 GLY A CA 1
ATOM 631 C C . GLY A 1 82 ? -7.498 11.750 4.998 1.00 80.69 82 GLY A C 1
ATOM 632 O O . GLY A 1 82 ? -7.286 10.543 5.077 1.00 80.69 82 GLY A O 1
ATOM 633 N N . THR A 1 83 ? -6.799 12.522 4.172 1.00 82.81 83 THR A N 1
ATOM 634 C CA . THR A 1 83 ? -5.639 12.022 3.422 1.00 82.81 83 THR A CA 1
ATOM 635 C C . THR A 1 83 ? -4.376 12.604 4.006 1.00 82.81 83 THR A C 1
ATOM 637 O O . THR A 1 83 ? -4.100 13.791 3.824 1.00 82.81 83 THR A O 1
ATOM 640 N N . GLU A 1 84 ? -3.585 11.748 4.635 1.00 87.38 84 GLU A N 1
ATOM 641 C CA . GLU A 1 84 ? -2.251 12.081 5.097 1.00 87.38 84 GLU A CA 1
ATOM 642 C C . GLU A 1 84 ? -1.295 10.974 4.633 1.00 87.38 84 GLU A C 1
ATOM 644 O O . GLU A 1 84 ? -1.294 9.885 5.210 1.00 87.38 84 GLU A O 1
ATOM 649 N N . PRO A 1 85 ? -0.459 11.218 3.607 1.00 86.06 85 PRO A N 1
ATOM 650 C CA . PRO A 1 85 ? 0.341 10.164 2.980 1.00 86.06 85 PRO A CA 1
ATOM 651 C C . PRO A 1 85 ? 1.228 9.385 3.951 1.00 86.06 85 PRO A C 1
ATOM 653 O O . PRO A 1 85 ? 1.442 8.192 3.767 1.00 86.06 85 PRO A O 1
ATOM 656 N N . LYS A 1 86 ? 1.728 10.041 5.004 1.00 83.81 86 LYS A N 1
ATOM 657 C CA . LYS A 1 86 ? 2.564 9.398 6.023 1.00 83.81 86 LYS A CA 1
ATOM 658 C C . LYS A 1 86 ? 1.763 8.423 6.890 1.00 83.81 86 LYS A C 1
ATOM 660 O O . LYS A 1 86 ? 2.156 7.264 6.996 1.00 83.81 86 LYS A O 1
ATOM 665 N N . SER A 1 87 ? 0.647 8.873 7.470 1.00 85.56 87 SER A N 1
ATOM 666 C CA . SER A 1 87 ? -0.253 8.019 8.262 1.00 85.56 87 SER A CA 1
ATOM 667 C C . SER A 1 87 ? -0.808 6.870 7.412 1.00 85.56 87 SER A C 1
ATOM 669 O O . SER A 1 87 ? -0.758 5.708 7.815 1.00 85.56 87 SER A O 1
ATOM 671 N N . ASP A 1 88 ? -1.231 7.174 6.184 1.00 89.31 88 ASP A N 1
ATOM 672 C CA . ASP A 1 88 ? -1.790 6.198 5.248 1.00 89.31 88 ASP A CA 1
ATOM 673 C C . ASP A 1 88 ? -0.782 5.122 4.865 1.00 89.31 88 ASP A C 1
ATOM 675 O O . ASP A 1 88 ? -1.118 3.940 4.797 1.00 89.31 88 ASP A O 1
ATOM 679 N N . LEU A 1 89 ? 0.466 5.523 4.626 1.00 88.62 89 LEU A N 1
ATOM 680 C CA . LEU A 1 89 ? 1.539 4.593 4.339 1.00 88.62 89 LEU A CA 1
ATOM 681 C C . LEU A 1 89 ? 1.783 3.650 5.516 1.00 88.62 89 LEU A C 1
ATOM 683 O O . LEU A 1 89 ? 1.818 2.440 5.308 1.00 88.62 89 LEU A O 1
ATOM 687 N N . LEU A 1 90 ? 1.941 4.184 6.731 1.00 86.88 90 LEU A N 1
ATOM 688 C CA . LEU A 1 90 ? 2.167 3.369 7.927 1.00 86.88 90 LEU A CA 1
ATOM 689 C C . LEU A 1 90 ? 1.032 2.364 8.117 1.00 86.88 90 LEU A C 1
ATOM 691 O O . LEU A 1 90 ? 1.287 1.176 8.296 1.00 86.88 90 LEU A O 1
ATOM 695 N N . PHE A 1 91 ? -0.212 2.815 7.967 1.00 89.81 91 PHE A N 1
ATOM 696 C CA . PHE A 1 91 ? -1.384 1.951 8.008 1.00 89.81 91 PHE A CA 1
ATOM 697 C C . PHE A 1 91 ? -1.323 0.822 6.970 1.00 89.81 91 PHE A C 1
ATOM 699 O O . PHE A 1 91 ? -1.516 -0.347 7.303 1.00 89.81 91 PHE A O 1
ATOM 706 N N . LEU A 1 92 ? -1.019 1.139 5.708 1.00 91.06 92 LEU A N 1
ATOM 707 C CA . LEU A 1 92 ? -0.936 0.146 4.632 1.00 91.06 92 LEU A CA 1
ATOM 708 C C . LEU A 1 92 ? 0.223 -0.843 4.829 1.00 91.06 92 LEU A C 1
ATOM 710 O O . LEU A 1 92 ? 0.077 -2.022 4.496 1.00 91.06 92 LEU A O 1
ATOM 714 N N . LEU A 1 93 ? 1.347 -0.399 5.400 1.00 89.19 93 LEU A N 1
ATOM 715 C CA . LEU A 1 93 ? 2.455 -1.274 5.789 1.00 89.19 93 LEU A CA 1
ATOM 716 C C . LEU A 1 93 ? 2.049 -2.210 6.930 1.00 89.19 93 LEU A C 1
ATOM 718 O O . LEU A 1 93 ? 2.301 -3.411 6.845 1.00 89.19 93 LEU A O 1
ATOM 722 N N . THR A 1 94 ? 1.348 -1.710 7.950 1.00 88.69 94 THR A N 1
ATOM 723 C CA . THR A 1 94 ? 0.815 -2.548 9.033 1.00 88.69 94 THR A CA 1
ATOM 724 C C . THR A 1 94 ? -0.157 -3.594 8.495 1.00 88.69 94 THR A C 1
ATOM 726 O O . THR A 1 94 ? -0.043 -4.766 8.852 1.00 88.69 94 THR A O 1
ATOM 729 N N . VAL A 1 95 ? -1.064 -3.222 7.582 1.00 90.25 95 VAL A N 1
ATOM 730 C CA . VAL A 1 95 ? -1.964 -4.175 6.904 1.00 90.25 95 VAL A CA 1
ATOM 731 C C . VAL A 1 95 ? -1.165 -5.249 6.164 1.00 90.25 95 VAL A C 1
ATOM 733 O O . VAL A 1 95 ? -1.493 -6.432 6.261 1.00 90.25 95 VAL A O 1
ATOM 736 N N . PHE A 1 96 ? -0.107 -4.861 5.447 1.00 90.31 96 PHE A N 1
ATOM 737 C CA . PHE A 1 96 ? 0.743 -5.803 4.725 1.00 90.31 96 PHE A CA 1
ATOM 738 C C . PHE A 1 96 ? 1.451 -6.792 5.656 1.00 90.31 96 PHE A C 1
ATOM 740 O O . PHE A 1 96 ? 1.398 -7.996 5.416 1.00 90.31 96 PHE A O 1
ATOM 747 N N . ILE A 1 97 ? 2.079 -6.303 6.725 1.00 87.62 97 ILE A N 1
ATOM 748 C CA . ILE A 1 97 ? 2.842 -7.132 7.667 1.00 87.62 97 ILE A CA 1
ATOM 749 C C . ILE A 1 97 ? 1.916 -8.109 8.402 1.00 87.62 97 ILE A C 1
ATOM 751 O O . ILE A 1 97 ? 2.236 -9.286 8.546 1.00 87.62 97 ILE A O 1
ATOM 755 N N . THR A 1 98 ? 0.741 -7.645 8.828 1.00 88.38 98 THR A N 1
ATOM 756 C CA . THR A 1 98 ? -0.194 -8.446 9.637 1.00 88.38 98 THR A CA 1
ATOM 757 C C . THR A 1 98 ? -1.086 -9.375 8.811 1.00 88.38 98 THR A C 1
ATOM 759 O O . THR A 1 98 ? -1.550 -10.396 9.319 1.00 88.38 98 THR A O 1
ATOM 762 N N . ARG A 1 99 ? -1.385 -9.033 7.548 1.00 88.31 99 ARG A N 1
ATOM 763 C CA . ARG A 1 99 ? -2.401 -9.742 6.741 1.00 88.31 99 ARG A CA 1
ATOM 764 C C . ARG A 1 99 ? -1.941 -10.131 5.332 1.00 88.31 99 ARG A C 1
ATOM 766 O O . ARG A 1 99 ? -2.662 -10.854 4.642 1.00 88.31 99 ARG A O 1
ATOM 773 N N . GLY A 1 100 ? -0.760 -9.697 4.900 1.00 88.25 100 GLY A N 1
ATOM 774 C CA . GLY A 1 100 ? -0.167 -10.011 3.599 1.00 88.25 100 GLY A CA 1
ATOM 775 C C . GLY A 1 100 ? -0.591 -9.073 2.460 1.00 88.25 100 GLY A C 1
ATOM 776 O O . GLY A 1 100 ? -1.079 -7.968 2.664 1.00 88.25 100 GLY A O 1
ATOM 777 N N . ASN A 1 101 ? -0.389 -9.508 1.211 1.00 89.00 101 ASN A N 1
ATOM 778 C CA . ASN A 1 101 ? -0.594 -8.669 0.015 1.00 89.00 101 ASN A CA 1
ATOM 779 C C . ASN A 1 101 ? -2.008 -8.747 -0.596 1.00 89.00 101 ASN A C 1
ATOM 781 O O . ASN A 1 101 ? -2.359 -7.967 -1.478 1.00 89.00 101 ASN A O 1
ATOM 785 N N . ASN A 1 102 ? -2.807 -9.738 -0.204 1.00 89.38 102 ASN A N 1
ATOM 786 C CA . ASN A 1 102 ? -4.040 -10.079 -0.908 1.00 89.38 102 ASN A CA 1
ATOM 787 C C . ASN A 1 102 ? -5.233 -9.272 -0.386 1.00 89.38 102 ASN A C 1
ATOM 789 O O . ASN A 1 102 ? -6.001 -9.758 0.442 1.00 89.38 102 ASN A O 1
ATOM 793 N N . VAL A 1 103 ? -5.392 -8.042 -0.878 1.00 88.44 103 VAL A N 1
ATOM 794 C CA . VAL A 1 103 ? -6.422 -7.111 -0.387 1.00 88.44 103 VAL A CA 1
ATOM 795 C C . VAL A 1 103 ? -7.824 -7.724 -0.428 1.00 88.44 103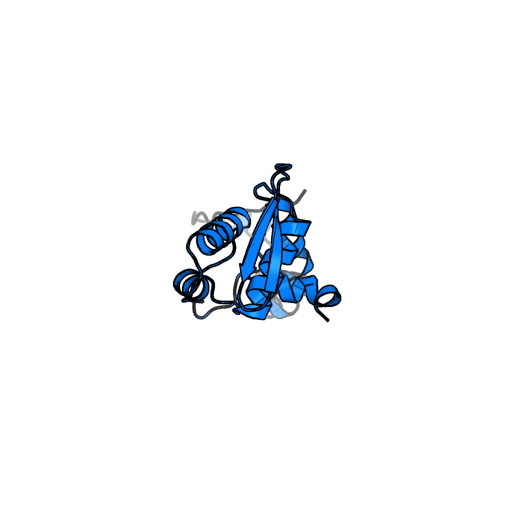 VAL A C 1
ATOM 797 O O . VAL A 1 103 ? -8.549 -7.615 0.556 1.00 88.44 103 VAL A O 1
ATOM 800 N N . ALA A 1 104 ? -8.195 -8.438 -1.498 1.00 87.75 104 ALA A N 1
ATOM 801 C CA . ALA A 1 104 ? -9.506 -9.085 -1.594 1.00 87.75 104 ALA A CA 1
ATOM 802 C C . ALA A 1 104 ? -9.778 -10.040 -0.415 1.00 87.75 104 ALA A C 1
ATOM 804 O O . ALA A 1 104 ? -10.824 -9.951 0.228 1.00 87.75 104 ALA A O 1
ATOM 805 N N . LYS A 1 105 ? -8.814 -10.902 -0.066 1.00 89.19 105 LYS A N 1
ATOM 806 C CA . LYS A 1 105 ? -8.936 -11.815 1.086 1.00 89.19 105 LYS A CA 1
ATOM 807 C C . LYS A 1 105 ? -8.874 -11.094 2.428 1.00 89.19 105 LYS A C 1
ATOM 809 O O . LYS A 1 105 ? -9.527 -11.530 3.375 1.00 89.19 105 LYS A O 1
ATOM 814 N N . ILE A 1 106 ? -8.103 -10.011 2.523 1.00 89.81 106 ILE A N 1
ATOM 815 C CA . ILE A 1 106 ? -7.996 -9.200 3.742 1.00 89.81 106 ILE A CA 1
ATOM 816 C C . ILE A 1 106 ? -9.355 -8.589 4.075 1.00 89.81 106 ILE A C 1
ATOM 818 O O . ILE A 1 106 ? -9.835 -8.762 5.194 1.00 89.81 106 ILE A O 1
ATOM 822 N N . LEU A 1 107 ? -9.998 -7.958 3.087 1.00 89.56 107 LEU A N 1
ATOM 823 C CA . LEU A 1 107 ? -11.295 -7.303 3.249 1.00 89.56 107 LEU A CA 1
ATOM 824 C C . LEU A 1 107 ? -12.371 -8.277 3.752 1.00 89.56 107 LEU A C 1
ATOM 826 O O . LEU A 1 107 ? -13.148 -7.906 4.628 1.00 89.56 107 LEU A O 1
ATOM 830 N N . LEU A 1 108 ? -12.371 -9.532 3.289 1.00 89.31 108 LEU A N 1
ATOM 831 C CA . LEU A 1 108 ? -13.322 -10.563 3.735 1.00 89.31 108 LEU A CA 1
ATOM 832 C C . LEU A 1 108 ? -13.191 -10.936 5.220 1.00 89.31 108 LEU A C 1
ATOM 834 O O . LEU A 1 108 ? -14.160 -11.393 5.817 1.00 89.31 108 LEU A O 1
ATOM 838 N N . LYS A 1 109 ? -12.006 -10.761 5.815 1.00 87.88 109 LYS A N 1
ATOM 839 C CA . LYS A 1 109 ? -11.693 -11.202 7.185 1.00 87.88 109 LYS A CA 1
ATOM 840 C C . LYS A 1 109 ? -11.564 -10.050 8.189 1.00 87.88 109 LYS A C 1
ATOM 842 O O . LYS A 1 109 ? -11.153 -10.285 9.323 1.00 87.88 109 LYS A O 1
ATOM 847 N N . CYS A 1 110 ? -11.784 -8.811 7.762 1.00 85.44 110 CYS A N 1
ATOM 848 C CA . CYS A 1 110 ? -11.694 -7.621 8.610 1.00 85.44 110 CYS A CA 1
ATOM 849 C C . CYS A 1 110 ? -13.083 -7.146 9.040 1.00 85.44 110 CYS A C 1
ATOM 851 O O . CYS A 1 110 ? -14.052 -7.309 8.287 1.00 85.44 110 CYS A O 1
ATOM 853 N N . ASP A 1 111 ? -13.141 -6.499 10.204 1.00 87.81 111 ASP A N 1
ATOM 854 C CA . ASP A 1 111 ? -14.324 -5.783 10.678 1.00 87.81 111 ASP A CA 1
ATOM 855 C C . ASP A 1 111 ? -14.737 -4.693 9.689 1.00 87.81 111 ASP A C 1
ATOM 857 O O . ASP A 1 111 ? -13.895 -4.105 9.004 1.00 87.81 111 ASP A O 1
ATOM 861 N N . THR A 1 112 ? -16.034 -4.394 9.632 1.00 88.12 112 THR A N 1
ATOM 862 C CA . THR A 1 112 ? -16.618 -3.463 8.655 1.00 88.12 112 THR A CA 1
ATOM 863 C C . THR A 1 112 ? -15.932 -2.096 8.676 1.00 88.12 112 THR A C 1
ATOM 865 O O . THR A 1 112 ? -15.514 -1.601 7.636 1.00 88.12 112 THR A O 1
ATOM 868 N N . ALA A 1 113 ? -15.694 -1.535 9.865 1.00 85.12 113 ALA A N 1
ATOM 869 C CA . ALA A 1 113 ? -15.034 -0.238 10.004 1.00 85.12 113 ALA A CA 1
ATOM 870 C C . ALA A 1 113 ? -13.612 -0.219 9.413 1.00 85.12 113 ALA A C 1
ATOM 872 O O . ALA A 1 113 ? -13.213 0.757 8.781 1.00 85.12 113 ALA A O 1
ATOM 873 N N . VAL A 1 114 ? -12.852 -1.298 9.605 1.00 88.25 114 VAL A N 1
ATOM 874 C CA . VAL A 1 114 ? -11.477 -1.441 9.104 1.00 88.25 114 VAL A CA 1
ATOM 875 C C . VAL A 1 114 ? -11.479 -1.688 7.601 1.00 88.25 114 VAL A C 1
ATOM 877 O O . VAL A 1 114 ? -10.702 -1.089 6.859 1.00 88.25 114 VAL A O 1
ATOM 880 N N . ARG A 1 115 ? -12.398 -2.538 7.141 1.00 90.50 115 ARG A N 1
ATOM 881 C CA . ARG A 1 115 ? -12.627 -2.834 5.728 1.00 90.50 115 ARG A CA 1
ATOM 882 C C . ARG A 1 115 ? -12.906 -1.565 4.928 1.00 90.50 115 ARG A C 1
ATOM 884 O O . ARG A 1 115 ? -12.333 -1.403 3.851 1.00 90.50 115 ARG A O 1
ATOM 891 N N . ASP A 1 116 ? -13.732 -0.667 5.454 1.00 89.75 116 ASP A N 1
ATOM 892 C CA . ASP A 1 116 ? -14.090 0.583 4.781 1.00 89.75 116 ASP A CA 1
ATOM 893 C C . ASP A 1 116 ? -12.883 1.514 4.637 1.00 89.75 116 ASP A C 1
ATOM 895 O O . ASP A 1 116 ? -12.686 2.130 3.587 1.00 89.75 116 ASP A O 1
ATOM 899 N N . ILE A 1 117 ? -12.028 1.581 5.661 1.00 89.75 117 ILE A N 1
ATOM 900 C CA . ILE A 1 117 ? -10.787 2.362 5.616 1.00 89.75 117 ILE A CA 1
ATOM 901 C C . ILE A 1 117 ? -9.829 1.760 4.585 1.00 89.75 117 ILE A C 1
ATOM 903 O O . ILE A 1 117 ? -9.386 2.472 3.686 1.00 89.75 117 ILE A O 1
ATOM 907 N N . ILE A 1 118 ? -9.565 0.449 4.644 1.00 90.88 118 ILE A N 1
ATOM 908 C CA . ILE A 1 118 ? -8.681 -0.231 3.683 1.00 90.88 118 ILE A CA 1
ATOM 909 C C . ILE A 1 118 ? -9.186 -0.028 2.252 1.00 90.88 118 ILE A C 1
ATOM 911 O O . ILE A 1 118 ? -8.402 0.324 1.374 1.00 90.88 118 ILE A O 1
ATOM 915 N N . SER A 1 119 ? -10.488 -0.195 2.011 1.00 91.06 119 SER A N 1
ATOM 916 C CA . SER A 1 119 ? -11.090 -0.040 0.680 1.00 91.06 119 SER A CA 1
ATOM 917 C C . SER A 1 119 ? -10.935 1.383 0.148 1.00 91.06 119 SER A C 1
ATOM 919 O O . SER A 1 119 ? -10.568 1.578 -1.014 1.00 91.06 119 SER A O 1
ATOM 921 N N . ARG A 1 120 ? -11.148 2.382 1.009 1.00 90.38 120 ARG A N 1
ATOM 922 C CA . ARG A 1 120 ? -10.982 3.799 0.673 1.00 90.38 120 ARG A CA 1
ATOM 923 C C . ARG A 1 120 ? -9.535 4.126 0.326 1.00 90.38 120 ARG A C 1
ATOM 925 O O . ARG A 1 120 ? -9.290 4.665 -0.748 1.00 90.38 120 ARG A O 1
ATOM 932 N N . LYS A 1 121 ? -8.576 3.737 1.175 1.00 90.44 121 LYS A N 1
ATOM 933 C CA . LYS A 1 121 ? -7.143 3.979 0.932 1.00 90.44 121 LYS A CA 1
ATOM 934 C C . LYS A 1 121 ? -6.663 3.227 -0.313 1.00 90.44 121 LYS A C 1
ATOM 936 O O . LYS A 1 121 ? -5.978 3.804 -1.150 1.00 90.44 121 LYS A O 1
ATOM 941 N N . CYS A 1 122 ? -7.088 1.979 -0.516 1.00 90.81 122 CYS A N 1
ATOM 942 C CA . CYS A 1 122 ? -6.764 1.236 -1.737 1.00 90.81 122 CYS A CA 1
ATOM 943 C C . CYS A 1 122 ? -7.301 1.928 -2.992 1.00 90.81 122 CYS A C 1
ATOM 945 O O . CYS A 1 122 ? -6.579 2.019 -3.981 1.00 90.81 122 CYS A O 1
ATOM 947 N N . SER A 1 123 ? -8.527 2.451 -2.950 1.00 90.06 123 SER A N 1
ATOM 948 C CA . SER A 1 123 ? -9.108 3.199 -4.071 1.00 90.06 123 SER A CA 1
ATOM 949 C C . SER A 1 123 ? -8.350 4.502 -4.322 1.00 90.06 123 SER A C 1
ATOM 951 O O . SER A 1 123 ? -7.979 4.793 -5.455 1.00 90.06 123 SER A O 1
ATOM 953 N N . GLN A 1 124 ? -8.045 5.242 -3.258 1.00 89.62 124 GLN A N 1
ATOM 954 C CA . GLN A 1 124 ? -7.338 6.516 -3.316 1.00 89.62 124 GLN A CA 1
ATOM 955 C C . GLN A 1 124 ? -5.933 6.396 -3.911 1.00 89.62 124 GLN A C 1
ATOM 957 O O . GLN A 1 124 ? -5.573 7.122 -4.835 1.00 89.62 124 GLN A O 1
ATOM 962 N N . TYR A 1 125 ? -5.146 5.444 -3.416 1.00 89.81 125 TYR A N 1
ATOM 963 C CA . TYR A 1 125 ? -3.793 5.206 -3.908 1.00 89.81 125 TYR A CA 1
ATOM 964 C C . TYR A 1 125 ? -3.774 4.293 -5.141 1.00 89.81 125 TYR A C 1
ATOM 966 O O . TYR A 1 125 ? -2.704 4.011 -5.676 1.00 89.81 125 TYR A O 1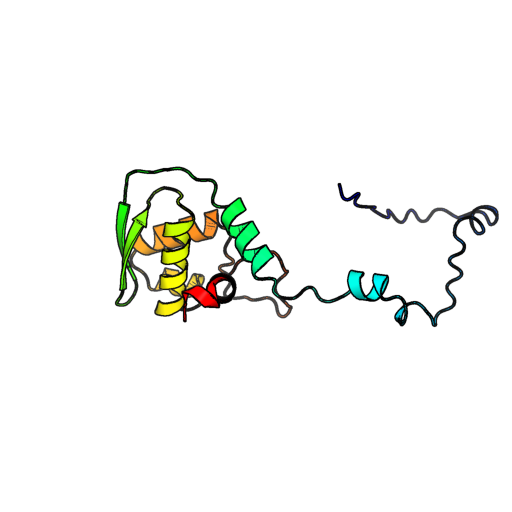
ATOM 974 N N . GLY A 1 126 ? -4.931 3.838 -5.636 1.00 88.69 126 GLY A N 1
ATOM 975 C CA . GLY A 1 126 ? -5.064 2.878 -6.737 1.00 88.69 126 GLY A CA 1
ATOM 976 C C . GLY A 1 126 ? -4.209 1.623 -6.534 1.00 88.69 126 GLY A C 1
ATOM 977 O O . GLY A 1 126 ? -3.465 1.217 -7.432 1.00 88.69 126 GLY A O 1
ATOM 978 N N . ILE A 1 127 ? -4.281 1.060 -5.326 1.00 89.56 127 ILE A N 1
ATOM 979 C CA . ILE A 1 127 ? -3.617 -0.183 -4.935 1.00 89.56 127 ILE A CA 1
ATOM 980 C C . ILE A 1 127 ? -4.349 -1.335 -5.607 1.00 89.56 127 ILE A C 1
ATOM 982 O O . ILE A 1 127 ? -5.561 -1.495 -5.464 1.00 89.56 127 ILE A O 1
ATOM 986 N N . SER A 1 128 ? -3.605 -2.159 -6.336 1.00 86.19 128 SER A N 1
ATOM 987 C CA . SER A 1 128 ? -4.175 -3.330 -6.986 1.00 86.19 128 SER A CA 1
ATOM 988 C C . SER A 1 128 ? -4.650 -4.339 -5.942 1.00 86.19 128 SER A C 1
ATOM 990 O O . SER A 1 128 ? -3.875 -4.818 -5.115 1.00 86.19 128 SER A O 1
ATOM 992 N N . THR A 1 129 ? -5.938 -4.670 -6.005 1.00 73.81 129 THR A N 1
ATOM 993 C CA . THR A 1 129 ? -6.625 -5.567 -5.066 1.00 73.81 129 THR A CA 1
ATOM 994 C C . THR A 1 129 ? -6.731 -7.008 -5.564 1.00 73.81 129 THR A C 1
ATOM 996 O O . THR A 1 129 ? -7.286 -7.868 -4.881 1.00 73.81 129 THR A O 1
ATOM 999 N N . SER A 1 130 ? -6.245 -7.274 -6.777 1.00 60.28 130 SER A N 1
ATOM 1000 C CA . SER A 1 130 ? -6.606 -8.472 -7.530 1.00 60.28 130 SER A CA 1
ATOM 1001 C C . SER A 1 130 ? -5.904 -9.736 -7.022 1.00 60.28 130 SER A C 1
ATOM 1003 O O . SER A 1 130 ? -4.683 -9.845 -7.083 1.00 60.28 130 SER A O 1
ATOM 1005 N N . ASP A 1 131 ? -6.717 -10.730 -6.648 1.00 49.91 131 ASP A N 1
ATOM 1006 C CA . ASP A 1 131 ? -6.356 -12.148 -6.440 1.00 49.91 131 ASP A CA 1
ATOM 1007 C C . ASP A 1 131 ? -5.846 -12.806 -7.746 1.00 49.91 131 ASP A C 1
ATOM 1009 O O . ASP A 1 131 ? -5.118 -13.793 -7.745 1.00 49.91 131 ASP A O 1
ATOM 1013 N N . LYS A 1 132 ? -6.223 -12.217 -8.889 1.00 47.09 132 LYS A N 1
ATOM 1014 C CA . LYS A 1 132 ? -5.806 -12.598 -10.240 1.00 47.09 132 LYS A CA 1
ATOM 1015 C C . LYS A 1 132 ? -4.650 -11.710 -10.686 1.00 47.09 132 LYS A C 1
ATOM 1017 O O . LYS A 1 132 ? -4.836 -10.811 -11.507 1.00 47.09 132 LYS A O 1
ATOM 1022 N N . GLN A 1 133 ? -3.451 -11.931 -10.156 1.00 51.22 133 GLN A N 1
ATOM 1023 C CA . GLN A 1 133 ? -2.272 -11.471 -10.885 1.00 51.22 133 GLN A CA 1
ATOM 1024 C C . GLN A 1 133 ? -2.290 -12.190 -12.240 1.00 51.22 133 GLN A C 1
ATOM 1026 O O . GLN A 1 133 ? -2.175 -13.412 -12.306 1.00 51.22 133 GLN A O 1
ATOM 1031 N N . ARG A 1 134 ? -2.540 -11.437 -13.321 1.00 50.91 134 ARG A N 1
ATOM 1032 C CA . ARG A 1 134 ? -2.329 -11.910 -14.697 1.00 50.91 134 ARG A CA 1
ATOM 1033 C C . ARG A 1 134 ? -0.945 -12.563 -14.749 1.00 50.91 134 ARG A C 1
ATOM 1035 O O . ARG A 1 134 ? -0.035 -12.059 -14.102 1.00 50.91 134 ARG A O 1
ATOM 1042 N N . ALA A 1 135 ? -0.795 -13.641 -15.516 1.00 51.41 135 ALA A N 1
ATOM 1043 C CA . ALA A 1 135 ? 0.424 -14.451 -15.647 1.00 51.41 135 ALA A CA 1
ATOM 1044 C C . ALA A 1 135 ? 1.637 -13.714 -16.272 1.00 51.41 135 ALA A C 1
ATOM 1046 O O . ALA A 1 135 ? 2.490 -14.328 -16.901 1.00 51.41 135 ALA A O 1
ATOM 1047 N N . GLY A 1 136 ? 1.710 -12.392 -16.128 1.00 53.56 136 GLY A N 1
ATOM 1048 C CA . GLY A 1 136 ? 2.775 -11.541 -16.616 1.00 53.56 136 GLY A CA 1
ATOM 1049 C C . GLY A 1 136 ? 3.221 -10.544 -15.547 1.00 53.56 136 GLY A C 1
ATOM 1050 O O . GLY A 1 136 ? 2.524 -10.316 -14.553 1.00 53.56 136 GLY A O 1
ATOM 1051 N N . PRO A 1 137 ? 4.396 -9.941 -15.742 1.00 57.28 137 PRO A N 1
ATOM 1052 C CA . PRO A 1 137 ? 4.948 -8.996 -14.793 1.00 57.28 137 PRO A CA 1
ATOM 1053 C C . PRO A 1 137 ? 4.026 -7.791 -14.586 1.00 57.28 137 PRO A C 1
ATOM 1055 O O . PRO A 1 137 ? 3.498 -7.206 -15.532 1.00 57.28 137 PRO A O 1
ATOM 1058 N N . LEU A 1 138 ? 3.844 -7.398 -13.325 1.00 66.88 138 LEU A N 1
ATOM 1059 C CA . LEU A 1 138 ? 3.124 -6.177 -12.981 1.00 66.88 138 LEU A CA 1
ATOM 1060 C C . LEU A 1 138 ? 3.839 -4.969 -13.599 1.00 66.88 138 LEU A C 1
ATOM 1062 O O . LEU A 1 138 ? 5.030 -4.768 -13.350 1.00 66.88 138 LEU A O 1
ATOM 1066 N N . GLY A 1 139 ? 3.099 -4.126 -14.324 1.00 68.81 139 GLY A N 1
ATOM 1067 C CA . GLY A 1 139 ? 3.652 -2.909 -14.919 1.00 68.81 139 GLY A CA 1
ATOM 1068 C C . GLY A 1 139 ? 4.339 -2.006 -13.879 1.00 68.81 139 GLY A C 1
ATOM 1069 O O . GLY A 1 139 ? 3.953 -2.020 -12.705 1.00 68.81 139 GLY A O 1
ATOM 1070 N N . PRO A 1 140 ? 5.333 -1.197 -14.275 1.00 68.25 140 PRO A N 1
ATOM 1071 C CA . PRO A 1 140 ? 6.204 -0.457 -13.350 1.00 68.25 140 PRO A CA 1
ATOM 1072 C C . PRO A 1 140 ? 5.472 0.599 -12.504 1.00 68.25 140 PRO A C 1
ATOM 1074 O O . PRO A 1 140 ? 5.994 1.057 -11.497 1.00 68.25 140 PRO A O 1
ATOM 1077 N N . SER A 1 141 ? 4.251 0.986 -12.886 1.00 68.56 141 SER A N 1
ATOM 1078 C CA . SER A 1 141 ? 3.428 1.988 -12.181 1.00 68.56 141 SER A CA 1
ATOM 1079 C C . SER A 1 141 ? 2.316 1.380 -11.315 1.00 68.56 141 SER A C 1
ATOM 1081 O O . SER A 1 141 ? 1.505 2.107 -10.746 1.00 68.56 141 SER A O 1
ATOM 1083 N N . VAL A 1 142 ? 2.239 0.047 -11.229 1.00 82.00 142 VAL A N 1
ATOM 1084 C CA . VAL A 1 142 ? 1.229 -0.631 -10.406 1.00 82.00 142 VAL A CA 1
ATOM 1085 C C . VAL A 1 142 ? 1.677 -0.654 -8.950 1.00 82.00 142 VAL A C 1
ATOM 1087 O O . VAL A 1 142 ? 2.707 -1.255 -8.620 1.00 82.00 142 VAL A O 1
ATOM 1090 N N . ILE A 1 143 ? 0.853 -0.065 -8.084 1.00 86.50 143 ILE A N 1
ATOM 1091 C CA . ILE A 1 143 ? 1.031 -0.090 -6.634 1.00 86.50 143 ILE A CA 1
ATOM 1092 C C . ILE A 1 143 ? 0.366 -1.351 -6.066 1.00 86.50 143 ILE A C 1
ATOM 1094 O O . ILE A 1 143 ? -0.785 -1.658 -6.368 1.00 86.50 143 ILE A O 1
ATOM 1098 N N . THR A 1 144 ? 1.103 -2.092 -5.241 1.00 89.62 144 THR A N 1
ATOM 1099 C CA . THR A 1 144 ? 0.598 -3.206 -4.416 1.00 89.62 144 THR A CA 1
ATOM 1100 C C . THR A 1 144 ? 1.132 -3.029 -3.001 1.00 89.62 144 THR A C 1
ATOM 1102 O O . THR A 1 144 ? 2.143 -2.346 -2.828 1.00 89.62 144 THR A O 1
ATOM 1105 N N . LEU A 1 145 ? 0.507 -3.659 -2.004 1.00 88.88 145 LEU A N 1
ATOM 1106 C CA . LEU A 1 145 ? 0.996 -3.613 -0.623 1.00 88.88 145 LEU A CA 1
ATOM 1107 C C . LEU A 1 145 ? 2.444 -4.127 -0.515 1.00 88.88 145 LEU A C 1
ATOM 1109 O O . LEU A 1 145 ? 3.284 -3.485 0.106 1.00 88.88 145 LEU A O 1
ATOM 1113 N N . ALA A 1 146 ? 2.767 -5.215 -1.220 1.00 87.00 146 ALA A N 1
ATOM 1114 C CA . ALA A 1 146 ? 4.122 -5.761 -1.275 1.00 87.00 146 ALA A CA 1
ATOM 1115 C C . ALA A 1 146 ? 5.132 -4.779 -1.892 1.00 87.00 146 ALA A C 1
ATOM 1117 O O . ALA A 1 146 ? 6.220 -4.599 -1.356 1.00 87.00 146 ALA A O 1
ATOM 1118 N N . ARG A 1 147 ? 4.776 -4.110 -2.997 1.00 86.94 147 ARG A N 1
ATOM 1119 C CA . ARG A 1 147 ? 5.650 -3.111 -3.640 1.00 86.94 147 ARG A CA 1
ATOM 1120 C C . ARG A 1 147 ? 5.833 -1.854 -2.794 1.00 86.94 147 ARG A C 1
ATOM 1122 O O . ARG A 1 147 ? 6.917 -1.285 -2.813 1.00 86.94 147 ARG A O 1
ATOM 1129 N N . LEU A 1 148 ? 4.804 -1.441 -2.052 1.00 87.19 148 LEU A N 1
ATOM 1130 C CA . LEU A 1 148 ? 4.928 -0.364 -1.068 1.00 87.19 148 LEU A CA 1
ATOM 1131 C C . LEU A 1 148 ? 5.892 -0.769 0.049 1.00 87.19 148 LEU A C 1
ATOM 1133 O O . LEU A 1 148 ? 6.830 -0.032 0.325 1.00 87.19 148 LEU A O 1
ATOM 1137 N N . SER A 1 149 ? 5.738 -1.965 0.621 1.00 86.38 149 SER A N 1
ATOM 1138 C CA . SER A 1 149 ? 6.656 -2.457 1.655 1.00 86.38 149 SER A CA 1
ATOM 1139 C C . SER A 1 149 ? 8.093 -2.596 1.160 1.00 86.38 149 SER A C 1
ATOM 1141 O O . SER A 1 149 ? 9.007 -2.211 1.875 1.00 86.38 149 SER A O 1
ATOM 1143 N N . GLN A 1 150 ? 8.310 -3.072 -0.068 1.00 83.19 150 GLN A N 1
ATOM 1144 C CA . GLN A 1 150 ? 9.647 -3.152 -0.667 1.00 83.19 150 GLN A CA 1
ATOM 1145 C C . GLN A 1 150 ? 10.261 -1.769 -0.909 1.00 83.19 150 GLN A C 1
ATOM 1147 O O . GLN A 1 150 ? 11.453 -1.583 -0.684 1.00 83.19 150 GLN A O 1
ATOM 1152 N N . ALA A 1 151 ? 9.460 -0.787 -1.336 1.00 82.50 151 ALA A N 1
ATOM 1153 C CA . ALA A 1 151 ? 9.923 0.590 -1.504 1.00 82.50 151 ALA A CA 1
ATOM 1154 C C . ALA A 1 151 ? 10.311 1.245 -0.167 1.00 82.50 151 ALA A C 1
ATOM 1156 O O . ALA A 1 151 ? 11.171 2.122 -0.142 1.00 82.50 151 ALA A O 1
ATOM 1157 N N . PHE A 1 152 ? 9.720 0.781 0.936 1.00 76.88 152 PHE A N 1
ATOM 1158 C CA . PHE A 1 152 ? 10.011 1.217 2.300 1.00 76.88 152 PHE A CA 1
ATOM 1159 C C . PHE A 1 152 ? 10.873 0.235 3.098 1.00 76.88 152 PHE A C 1
ATOM 1161 O O . PHE A 1 152 ? 10.961 0.384 4.311 1.00 76.88 152 PHE A O 1
ATOM 1168 N N . ALA A 1 153 ? 11.565 -0.707 2.446 1.00 64.19 153 ALA A N 1
ATOM 1169 C CA . ALA A 1 153 ? 12.413 -1.695 3.118 1.00 64.19 153 ALA A CA 1
ATOM 1170 C C . ALA A 1 153 ? 13.384 -1.112 4.178 1.00 64.19 153 ALA A C 1
ATOM 1172 O O . ALA A 1 153 ? 13.517 -1.728 5.233 1.00 64.19 153 ALA A O 1
ATOM 1173 N N . PRO A 1 154 ? 13.999 0.081 3.993 1.00 56.00 154 PRO A N 1
ATOM 1174 C CA . PRO A 1 154 ? 14.829 0.702 5.034 1.00 56.00 154 PRO A CA 1
ATOM 1175 C C . PRO A 1 154 ? 14.068 1.118 6.305 1.00 56.00 154 PRO A C 1
ATOM 1177 O O . PRO A 1 154 ? 14.687 1.310 7.342 1.00 56.00 154 PRO A O 1
ATOM 1180 N N . ALA A 1 155 ? 12.747 1.294 6.224 1.00 48.41 155 ALA A N 1
ATOM 1181 C CA . ALA A 1 155 ? 11.864 1.661 7.332 1.00 48.41 155 ALA A CA 1
ATOM 1182 C C . ALA A 1 155 ? 11.057 0.468 7.888 1.00 48.41 155 ALA A C 1
ATOM 1184 O O . ALA A 1 155 ? 10.347 0.631 8.876 1.00 48.41 155 ALA A O 1
ATOM 1185 N N . THR A 1 156 ? 11.133 -0.710 7.255 1.00 48.12 156 THR A N 1
ATOM 1186 C CA . THR A 1 156 ? 10.458 -1.947 7.695 1.00 48.12 156 THR A CA 1
ATOM 1187 C C . THR A 1 156 ? 11.422 -2.994 8.273 1.00 48.12 156 THR A C 1
ATOM 1189 O O . THR A 1 156 ? 10.984 -4.119 8.513 1.00 48.12 156 THR A O 1
ATOM 1192 N N . ALA A 1 157 ? 12.714 -2.667 8.401 1.00 39.91 157 ALA A N 1
ATOM 1193 C CA . ALA A 1 157 ? 13.782 -3.541 8.903 1.00 39.91 157 ALA A CA 1
ATOM 1194 C C . ALA A 1 157 ? 14.006 -3.388 10.413 1.00 39.91 157 ALA A C 1
ATOM 1196 O O . ALA A 1 157 ? 13.804 -2.264 10.925 1.00 39.91 157 ALA A O 1
#

=== Feature glossary ===
The record interleaves many kinds of information about one protein. Here is each kind framed as the question it answers.

Q: What does the local fold look like, residue by residue?
A: The Foldseek 3Di string encodes local tertiary geometry as a 20-letter alphabet — one character per residue — derived from the relative positions of nearby Cα atoms. Unlike the amino-acid sequence, 3Di is a direct function of the 3D structure, so two proteins with the same fold have similar 3Di strings even at low sequence identity.

Q: Which residues are in helices, strands, or loops?
A: The SS8 string is DSSP's per-residue secondary-structure call. α-helix (H) means an i→i+4 H-bond ladder; β-strand (E) means the residue participates in a β-sheet; 3₁₀ (G) and π (I) are tighter and wider helices; T/S are turns/bends; '-' is loop.

Q: How big and how compact is the whole molecule?
A: Radius of gyration (Rg) is the root-mean-square distance of Cα atoms from their centroid — a single number for overall size and compactness. A globular domain of N residues has Rg ≈ 2.2·N^0.38 Å; an extended or disordered chain has a much larger Rg. The Cα contact count is the number of residue pairs whose Cα atoms are within 8 Å and are more than four positions apart in sequence — a standard proxy for tertiary packing density. The bounding box is the smallest axis-aligned box enclosing all Cα atoms.

Q: Where is each backbone atom in 3D?
A: Structure coordi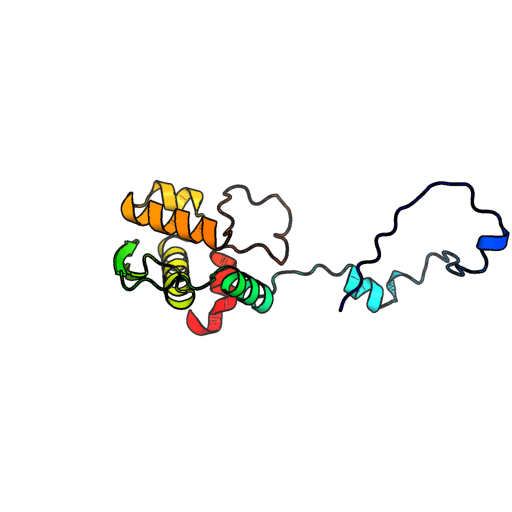nates are given as an mmCIF _atom_site loop: one row per atom with element, residue name, chain id, sequence number, and x/y/z position in Å. Only the four main-chain atoms per residue are included here; side chains are omitted to keep the record compact.

Q: What is the amino-acid chain?
A: Primary structure: the covalent order of the twenty standard amino acids along the backbone. Two proteins with the same sequence will (almost always) fold to the same structure; two with 30% identity often share a fold but not the details.

Q: What if only a Cα trace is available?
A: Three-state secondary structure (P-SEA) collapses the eight DSSP classes into helix (a), strand (b), and coil (c). P-SEA assigns these from Cα geometry alone — distances and angles — without requiring backbone oxygens, so it works on any Cα trace.

Q: What family and function is it annotated with?
A: Database cross-references. InterPro integr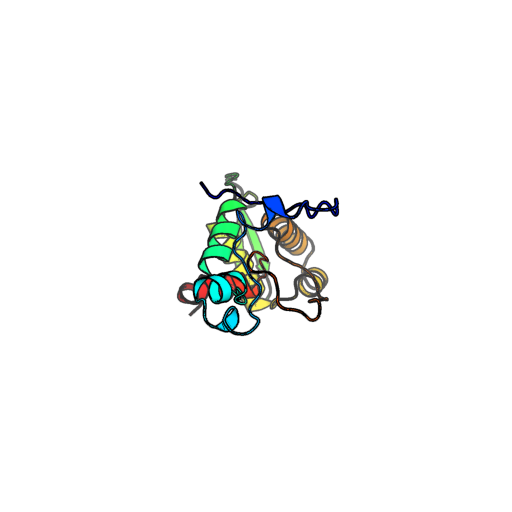ates a dozen domain/family signature databases into unified entries with residue-range hits. GO terms attach function/process/location labels with evidence codes. CATH codes position the fold in a four-level structural taxonomy. Organism is the NCBI-taxonomy species name.

Q: How confident is the AlphaFold model at each residue?
A: pLDDT is the predicted lDDT-Cα score: AlphaFold's confidence that the local environment of each residue (all inter-atomic distances within 15 Å) is correctly placed. It is a per-residue number between 0 and 100, with higher meaning more reliable.

Q: How mobile is each atom in the crystal?
A: B-factor (Debye–Waller factor) reflects atomic displacement in the crystal lattice. It is an experimental observable (units Å²), not a prediction; low values mean the atom is pinned down, high values mean it moves or is heterogeneous across the crystal.

Q: Which residues are buried vs exposed?
A: SASA measures how much of the protein is reachable by solvent. It is computed by rolling a water-sized probe over the atomic surface and summing the exposed area (Å²). Per-residue SASA distinguishes core (buried, low SASA) from surface (exposed, high SASA) residues; total SASA is a whole-molecule size measure.

Q: What do the diagnostic plots show?
A: Plot images: a contact map (which residues are close in 3D, as an N×N binary image), a Ramachandran scatter (backbone torsion angles, revealing secondary-structure composition at a glance), and — for AlphaFold structures — a PAE heatmap (pairwise prediction confidence).

Q: What known structures does this most resemble?
A: The Foldseek neighbor list gives the closest experimentally determined structures in the PDB, ranked by structural alignment. TM-score near 1 means near-identical fold; near 0.3 means only rough topology match. This is how one finds what a novel AlphaFold prediction most resembles in the solved-structure universe.

Q: Are the domains correctly placed relative to each other?
A: Predicted aligned error is AlphaFold's pairwise confidence. Unlike pLDDT (per-residue), PAE is per-residue-pair and captures whether two parts of the structure are correctly placed relative to each other. Units are ångströms of expected positional error.

Q: What do the rendered images show?
A: Structure images are PyMOL renders from six orthogonal camera directions. Cartoon representation draws helices as coils and strands as arrows; sticks shows the backbone as bonds; surface shows the solvent-excluded envelope. Rainbow coloring maps sequence position to hue (blue→red, N→C); chain coloring assigns a distinct color per polypeptide.

Q: What are the backbone torsion angles?
A: φ (phi) and ψ (psi) are the two rotatable backbone dihedrals per residue: φ is the C(i-1)–N–Cα–C torsion, ψ is the N–Cα–C–N(i+1) torsion, both in degrees on (−180°, 180°]. α-helical residues cluster near (−60°, −45°); β-strand residues near (−120°, +130°). A Ramachandran plot is simply a scatter of (φ, ψ) for every residue.